Protein AF-A0AB73RHW3-F1 (afdb_monomer_lite)

Radius of gyration: 22.31 Å; chains: 1; bounding box: 42×21×60 Å

pLDDT: mean 77.12, std 13.67, range [55.69, 95.25]

Structure (mmCIF, N/CA/C/O backbone):
data_AF-A0AB73RHW3-F1
#
_entry.id   AF-A0AB73RHW3-F1
#
loop_
_atom_site.group_PDB
_atom_site.id
_atom_site.type_symbol
_atom_site.label_atom_id
_atom_site.label_alt_id
_atom_site.label_comp_id
_atom_site.label_asym_id
_atom_site.label_entity_id
_atom_site.label_seq_id
_atom_site.pdbx_PDB_ins_code
_atom_site.Cartn_x
_atom_site.Cartn_y
_atom_site.Cartn_z
_atom_site.occupancy
_atom_site.B_iso_or_equiv
_atom_site.auth_seq_id
_atom_site.auth_comp_id
_atom_site.auth_asym_id
_atom_site.auth_atom_id
_atom_site.pdbx_PDB_model_num
ATOM 1 N N . MET A 1 1 ? 29.147 15.297 35.755 1.00 59.00 1 MET A N 1
ATOM 2 C CA . MET A 1 1 ? 28.751 15.595 34.358 1.00 59.00 1 MET A CA 1
ATOM 3 C C . MET A 1 1 ? 27.643 14.662 33.864 1.00 59.00 1 MET A C 1
ATOM 5 O O . MET A 1 1 ? 26.580 15.169 33.541 1.00 59.00 1 MET A O 1
ATOM 9 N N . TYR A 1 2 ? 27.812 13.332 33.878 1.00 59.31 2 TYR A N 1
ATOM 10 C CA . TYR A 1 2 ? 26.783 12.384 33.398 1.00 59.31 2 TYR A CA 1
ATOM 11 C C . TYR A 1 2 ? 25.473 12.377 34.207 1.00 59.31 2 TYR A C 1
ATOM 13 O O . TYR A 1 2 ? 24.387 12.331 33.635 1.00 59.31 2 TYR A O 1
ATOM 21 N N . GLU A 1 3 ? 25.553 12.488 35.534 1.00 61.09 3 GLU A N 1
ATOM 22 C CA . GLU A 1 3 ? 24.364 12.473 36.403 1.00 61.09 3 GLU A CA 1
ATOM 23 C C . GLU A 1 3 ? 23.497 13.732 36.252 1.00 61.09 3 GLU A C 1
ATOM 25 O O . GLU A 1 3 ? 22.271 13.665 36.295 1.00 61.09 3 GLU A O 1
ATOM 30 N N . GLN A 1 4 ? 24.128 14.884 36.002 1.00 60.84 4 GLN A N 1
ATOM 31 C 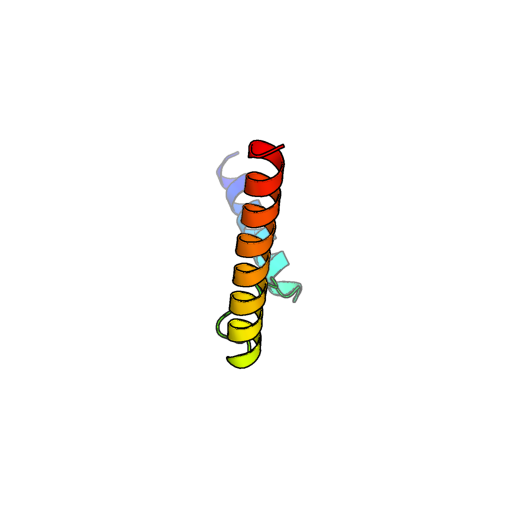CA . GLN A 1 4 ? 23.418 16.139 35.739 1.00 60.84 4 GLN A CA 1
ATOM 32 C C . GLN A 1 4 ? 22.676 16.110 34.402 1.00 60.84 4 GLN A C 1
ATOM 34 O O . GLN A 1 4 ? 21.605 16.703 34.294 1.00 60.84 4 GLN A O 1
ATOM 39 N N . GLN A 1 5 ? 23.217 15.415 33.399 1.00 62.56 5 GLN A N 1
ATOM 40 C CA . GLN A 1 5 ? 22.557 15.267 32.105 1.00 62.56 5 GLN A CA 1
ATOM 41 C C . GLN A 1 5 ? 21.316 14.376 32.222 1.00 62.56 5 GLN A C 1
ATOM 43 O O . GLN A 1 5 ? 20.234 14.789 31.822 1.00 62.56 5 GLN A O 1
ATOM 48 N N . ASN A 1 6 ? 21.442 13.237 32.911 1.00 70.69 6 ASN A N 1
ATOM 49 C CA . ASN A 1 6 ? 20.323 12.331 33.179 1.00 70.69 6 ASN A CA 1
ATOM 50 C C . ASN A 1 6 ? 19.187 13.028 33.952 1.00 70.69 6 ASN A C 1
ATOM 52 O O . ASN A 1 6 ? 18.013 12.882 33.617 1.00 70.69 6 ASN A O 1
ATOM 56 N N . ASN A 1 7 ? 19.524 13.849 34.951 1.00 74.31 7 ASN A N 1
ATOM 57 C CA . ASN A 1 7 ? 18.518 14.620 35.682 1.00 74.31 7 ASN A CA 1
ATOM 58 C C . ASN A 1 7 ? 17.802 15.641 34.784 1.00 74.31 7 ASN A C 1
ATOM 60 O O . ASN A 1 7 ? 16.576 15.690 34.812 1.00 74.31 7 ASN A O 1
ATOM 64 N N . ARG A 1 8 ? 18.521 16.364 33.911 1.00 71.00 8 ARG A N 1
ATOM 65 C CA . ARG A 1 8 ? 17.885 17.274 32.940 1.00 71.00 8 ARG A CA 1
ATOM 66 C C . ARG A 1 8 ? 16.963 16.555 31.957 1.00 71.00 8 ARG A C 1
ATOM 68 O O . ARG A 1 8 ? 15.889 17.072 31.671 1.00 71.00 8 ARG A O 1
ATOM 75 N N . ASP A 1 9 ? 17.352 15.381 31.463 1.00 73.25 9 ASP A N 1
ATOM 76 C CA . ASP A 1 9 ? 16.526 14.593 30.539 1.00 73.25 9 ASP A CA 1
ATOM 77 C C . ASP A 1 9 ? 15.236 14.103 31.216 1.00 73.25 9 ASP A C 1
ATOM 79 O O . ASP A 1 9 ? 14.152 14.121 30.623 1.00 73.25 9 ASP A O 1
ATOM 83 N N . ARG A 1 10 ? 15.328 13.699 32.492 1.00 75.06 10 ARG A N 1
ATOM 84 C CA . ARG A 1 10 ? 14.156 13.329 33.298 1.00 75.06 10 ARG A CA 1
ATOM 85 C C . ARG A 1 10 ? 13.241 14.520 33.549 1.00 75.06 10 ARG A C 1
ATOM 87 O O . ARG A 1 10 ? 12.028 14.379 33.387 1.00 75.06 10 ARG A O 1
ATOM 94 N N . ASP 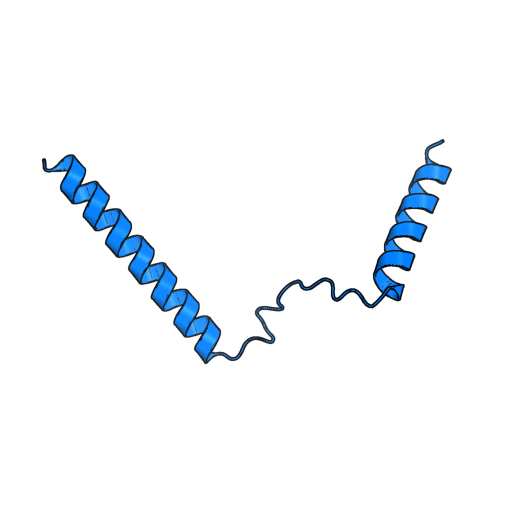A 1 11 ? 13.807 15.671 33.883 1.00 74.75 11 ASP A N 1
ATOM 95 C CA . ASP A 1 11 ? 13.044 16.887 34.149 1.00 74.75 11 ASP A CA 1
ATOM 96 C C . ASP A 1 11 ? 12.363 17.404 32.876 1.00 74.75 11 ASP A C 1
ATOM 98 O O . ASP A 1 11 ? 11.177 17.725 32.908 1.00 74.75 11 ASP A O 1
ATOM 102 N N . GLN A 1 12 ? 13.040 17.371 31.721 1.00 70.44 12 GLN A N 1
ATOM 103 C CA . GLN A 1 12 ? 12.421 17.686 30.429 1.00 70.44 12 GLN A CA 1
ATOM 104 C C . GLN A 1 12 ? 11.276 16.729 30.091 1.00 70.44 12 GLN A C 1
ATOM 106 O O . GLN A 1 12 ? 10.207 17.173 29.675 1.00 70.44 12 GLN A O 1
ATOM 111 N N . LYS A 1 13 ? 11.458 15.419 30.295 1.00 69.50 13 LYS A N 1
ATOM 112 C CA . LYS A 1 13 ? 10.404 14.425 30.050 1.00 69.50 13 LYS A CA 1
ATOM 113 C C . LYS A 1 13 ? 9.189 14.648 30.956 1.00 69.50 13 LYS A C 1
ATOM 115 O O . LYS A 1 13 ? 8.055 14.511 30.496 1.00 69.50 13 LYS A O 1
ATOM 120 N N . MET A 1 14 ? 9.415 15.015 32.219 1.00 70.25 14 MET A N 1
ATOM 121 C CA . MET A 1 14 ? 8.349 15.365 33.158 1.00 70.25 14 MET A CA 1
ATOM 122 C C . MET A 1 14 ? 7.643 16.661 32.753 1.00 70.25 14 MET A C 1
ATOM 124 O O . MET A 1 14 ? 6.414 16.671 32.689 1.00 70.25 14 MET A O 1
ATOM 128 N N . MET A 1 15 ? 8.385 17.702 32.368 1.00 69.25 15 MET A N 1
ATOM 129 C CA . MET A 1 15 ? 7.810 18.949 31.854 1.00 69.25 15 MET A CA 1
ATOM 130 C C . MET A 1 15 ? 6.947 18.699 30.613 1.00 69.25 15 MET A C 1
ATOM 132 O O . MET A 1 15 ? 5.802 19.135 30.595 1.00 69.25 15 MET A O 1
ATOM 136 N N . PHE A 1 16 ? 7.419 17.910 29.641 1.00 64.75 16 PHE A N 1
ATOM 137 C CA . PHE A 1 16 ? 6.633 17.523 28.460 1.00 64.75 16 PHE A CA 1
ATOM 138 C C . PHE A 1 16 ? 5.351 16.758 28.816 1.00 64.75 16 PHE A C 1
ATOM 140 O O . PHE A 1 16 ? 4.323 16.953 28.172 1.00 64.75 16 PHE A O 1
ATOM 147 N N . SER A 1 17 ? 5.389 15.900 29.841 1.00 64.75 17 SER A N 1
ATOM 148 C CA . SER A 1 17 ? 4.203 15.163 30.297 1.00 64.75 17 SER A CA 1
ATOM 149 C C . SER A 1 17 ? 3.188 16.039 31.042 1.00 64.75 17 SER A C 1
ATOM 151 O O . SER A 1 17 ? 1.988 15.803 30.932 1.00 64.75 17 SER A O 1
ATOM 153 N N . MET A 1 18 ? 3.651 17.068 31.761 1.00 63.66 18 MET A N 1
ATOM 154 C CA . MET A 1 18 ? 2.805 18.018 32.495 1.00 63.66 18 MET A CA 1
ATOM 155 C C . MET A 1 18 ? 2.229 19.110 31.596 1.00 63.66 18 MET A C 1
ATOM 157 O O . MET A 1 18 ? 1.156 19.634 31.880 1.00 63.66 18 MET A O 1
ATOM 161 N N . GLN A 1 19 ? 2.914 19.438 30.497 1.00 61.72 19 GLN A N 1
ATOM 162 C CA . GLN A 1 19 ? 2.510 20.502 29.578 1.00 61.72 19 GLN A CA 1
ATOM 163 C C . GLN A 1 19 ? 1.225 20.175 28.806 1.00 61.72 19 GLN A C 1
ATOM 165 O O . GLN A 1 19 ? 0.777 20.989 28.004 1.00 61.72 19 GLN A O 1
ATOM 170 N N . GLY A 1 20 ? 0.638 18.988 29.014 1.00 56.75 20 GLY A N 1
ATOM 171 C CA . GLY A 1 20 ? -0.615 18.575 28.386 1.00 56.75 20 GLY A CA 1
ATOM 172 C C . GLY A 1 20 ? -0.547 18.556 26.862 1.00 56.75 20 GLY A C 1
ATOM 173 O O . GLY A 1 20 ? -1.576 18.369 26.221 1.00 56.75 20 GLY A O 1
ATOM 174 N N . VAL A 1 21 ? 0.646 18.744 26.280 1.00 58.25 21 VAL A N 1
ATOM 175 C CA . VAL A 1 21 ? 0.881 18.633 24.849 1.00 58.25 21 VAL A CA 1
ATOM 176 C C . VAL A 1 21 ? 0.580 17.180 24.542 1.00 58.25 21 VAL A C 1
ATOM 178 O O . VAL A 1 21 ? 1.321 16.306 25.010 1.00 58.25 21 VAL A O 1
ATOM 181 N N . PRO A 1 22 ? -0.513 16.883 23.819 1.00 55.69 22 PRO A N 1
ATOM 182 C CA . PRO A 1 22 ? -0.769 15.519 23.438 1.00 55.69 22 PRO A CA 1
ATOM 183 C C . PRO A 1 22 ? 0.455 15.115 22.630 1.00 55.69 22 PRO A C 1
ATOM 185 O O . PRO A 1 22 ? 0.735 15.681 21.571 1.00 55.69 22 PRO A O 1
ATOM 188 N N . SER A 1 23 ? 1.239 14.173 23.159 1.00 57.31 23 SER A N 1
ATOM 189 C CA . SER A 1 23 ? 2.162 13.411 22.337 1.00 57.31 23 SER A CA 1
ATOM 190 C C . SER A 1 23 ? 1.246 12.683 21.371 1.00 57.31 23 SER A C 1
ATOM 192 O O . SER A 1 23 ? 0.734 11.608 21.672 1.00 57.31 23 SER A O 1
ATOM 194 N N . ASN A 1 24 ? 0.927 13.361 20.268 1.00 58.44 24 ASN A N 1
ATOM 195 C CA . ASN A 1 24 ? -0.073 12.991 19.283 1.00 58.44 24 ASN A CA 1
ATOM 196 C C . ASN A 1 24 ? 0.523 11.868 18.429 1.00 58.44 24 ASN A C 1
ATOM 198 O O . ASN A 1 24 ? 0.592 11.930 17.205 1.00 58.44 24 ASN A O 1
ATOM 202 N N . LYS A 1 25 ? 1.002 10.812 19.092 1.00 59.22 25 LYS A N 1
ATOM 203 C CA . LYS A 1 25 ? 1.088 9.490 18.510 1.00 59.22 25 LYS A CA 1
ATOM 204 C C . LYS A 1 25 ? -0.358 9.153 18.221 1.00 59.22 25 LYS A C 1
ATOM 206 O O . LYS A 1 25 ? -1.085 8.765 19.131 1.00 59.22 25 LYS A O 1
ATOM 211 N N . VAL A 1 26 ? -0.792 9.418 16.989 1.00 61.25 26 VAL A N 1
ATOM 212 C CA . VAL A 1 26 ? -2.113 9.023 16.512 1.00 61.25 26 VAL A CA 1
ATOM 213 C C . VAL A 1 26 ? -2.227 7.543 16.829 1.00 61.25 26 VAL A C 1
ATOM 215 O O . VAL A 1 26 ? -1.560 6.705 16.220 1.00 61.25 26 VAL A O 1
ATOM 218 N N . ASN A 1 27 ? -2.981 7.236 17.881 1.00 65.94 27 ASN A N 1
ATOM 219 C CA . ASN A 1 27 ? -3.129 5.879 18.341 1.00 65.94 27 ASN A CA 1
ATOM 220 C C . ASN A 1 27 ? -3.982 5.187 17.287 1.00 65.94 27 ASN A C 1
ATOM 222 O O . ASN A 1 27 ? -5.200 5.346 17.247 1.00 65.94 27 ASN A O 1
ATOM 226 N N . MET A 1 28 ? -3.327 4.441 16.401 1.00 63.34 28 MET A N 1
ATOM 227 C CA . MET A 1 28 ? -3.982 3.736 15.301 1.00 63.34 28 MET A CA 1
ATOM 228 C C . MET A 1 28 ? -5.059 2.761 15.805 1.00 63.34 28 MET A C 1
ATOM 230 O O . MET A 1 28 ? -5.939 2.377 15.041 1.00 63.34 28 MET A O 1
ATOM 234 N N . ASN A 1 29 ? -5.023 2.388 17.091 1.00 67.38 29 ASN A N 1
ATOM 235 C CA . ASN A 1 29 ? -6.042 1.561 17.734 1.00 67.38 29 ASN A CA 1
ATOM 236 C C . ASN A 1 29 ? -7.264 2.353 18.238 1.00 67.38 29 ASN A C 1
ATOM 238 O O . ASN A 1 29 ? -8.295 1.738 18.485 1.00 67.38 29 ASN A O 1
ATOM 242 N N . GLN A 1 30 ? -7.181 3.683 18.363 1.00 69.56 30 GLN A N 1
ATOM 243 C CA . GLN A 1 30 ? -8.332 4.568 18.618 1.00 69.56 30 GLN A CA 1
ATOM 244 C C . GLN A 1 30 ? -9.023 5.037 17.334 1.00 69.56 30 GLN A C 1
ATOM 246 O O . GLN A 1 30 ? -10.124 5.580 17.404 1.00 69.56 30 GLN A O 1
ATOM 251 N N . LEU A 1 31 ? -8.407 4.839 16.165 1.00 73.69 31 LEU A N 1
ATOM 252 C CA . LEU A 1 31 ? -9.043 5.193 14.903 1.00 73.69 31 LEU A CA 1
ATOM 253 C C . LEU A 1 31 ? -10.222 4.249 14.608 1.00 73.69 31 LEU A C 1
ATOM 255 O O . LEU A 1 31 ? -10.072 3.025 14.701 1.00 73.69 31 LEU A O 1
ATOM 259 N N . PRO A 1 32 ? -11.381 4.792 14.192 1.00 82.31 32 PRO A N 1
ATOM 260 C CA . PRO A 1 32 ? -12.492 4.000 13.686 1.00 82.31 32 PRO A CA 1
ATOM 261 C C . PRO A 1 32 ? -12.029 3.010 12.611 1.00 82.31 32 PRO A C 1
ATOM 263 O O . PRO A 1 32 ? -11.282 3.374 11.699 1.00 82.31 32 PRO A O 1
ATOM 266 N N . LYS A 1 33 ? -12.509 1.760 12.687 1.00 82.94 33 LYS A N 1
ATOM 267 C CA . LYS A 1 33 ? -12.115 0.670 11.769 1.00 82.94 33 LYS A CA 1
ATOM 268 C C . LYS A 1 33 ? -12.210 1.076 10.291 1.00 82.94 33 LYS A C 1
ATOM 270 O O . LYS A 1 33 ? -11.344 0.708 9.504 1.00 82.94 33 LYS A O 1
ATOM 275 N N . TRP A 1 34 ? -13.219 1.870 9.933 1.00 84.50 34 TRP A N 1
ATOM 276 C CA . TRP A 1 34 ? -13.448 2.323 8.560 1.00 84.50 34 TRP A CA 1
ATOM 277 C C . TRP A 1 34 ? -12.345 3.254 8.029 1.00 84.50 34 TRP A C 1
ATOM 279 O O . TRP A 1 34 ? -11.936 3.117 6.883 1.00 84.50 34 TRP A O 1
ATOM 289 N N . ILE A 1 35 ? -11.780 4.125 8.875 1.00 85.38 35 ILE A N 1
ATOM 290 C CA . ILE A 1 35 ? -10.663 5.012 8.499 1.00 85.38 35 ILE A CA 1
ATOM 291 C C . ILE A 1 35 ? -9.387 4.201 8.255 1.00 85.38 35 ILE A C 1
ATOM 293 O O . ILE A 1 35 ? -8.644 4.474 7.316 1.00 85.38 35 ILE A O 1
ATOM 297 N N . ARG A 1 36 ? -9.157 3.157 9.060 1.00 81.56 36 ARG A N 1
ATOM 298 C CA . ARG A 1 36 ? -8.062 2.204 8.831 1.00 81.56 36 ARG A CA 1
ATOM 299 C C . ARG A 1 36 ? -8.203 1.504 7.480 1.00 81.56 36 ARG A C 1
ATOM 301 O O . ARG A 1 36 ? -7.247 1.483 6.713 1.00 81.56 36 ARG A O 1
ATOM 308 N N . ILE A 1 37 ? -9.390 0.975 7.176 1.00 87.62 37 ILE A N 1
ATOM 309 C CA . ILE A 1 37 ? -9.679 0.310 5.895 1.00 87.62 37 ILE A CA 1
ATOM 310 C C . ILE A 1 37 ? -9.474 1.280 4.728 1.00 87.62 37 ILE A C 1
ATOM 312 O O . ILE A 1 37 ? -8.789 0.938 3.770 1.00 87.62 37 ILE A O 1
ATOM 316 N N . PHE A 1 38 ? -9.988 2.507 4.842 1.00 90.38 38 PHE A N 1
ATOM 317 C CA . PHE A 1 38 ? -9.795 3.543 3.832 1.00 90.38 38 PHE A CA 1
ATOM 318 C C . PHE A 1 38 ? -8.309 3.836 3.582 1.00 90.38 38 PHE A C 1
ATOM 320 O O . PHE A 1 38 ? -7.878 3.876 2.432 1.00 90.38 38 PHE A O 1
ATOM 327 N N . 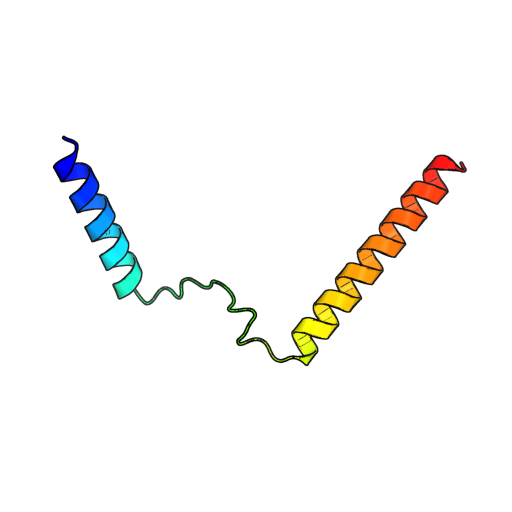GLY A 1 39 ? -7.512 3.968 4.647 1.00 87.19 39 GLY A N 1
ATOM 328 C CA . GLY A 1 39 ? -6.066 4.163 4.543 1.00 87.19 39 GLY A CA 1
ATOM 329 C C . GLY A 1 39 ? -5.358 3.017 3.816 1.00 87.19 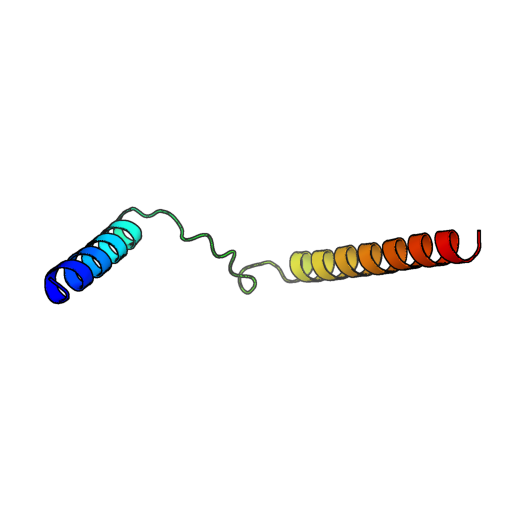39 GLY A C 1
ATOM 330 O O . GLY A 1 39 ? -4.541 3.270 2.931 1.00 87.19 39 GLY A O 1
ATOM 331 N N . TYR A 1 40 ? -5.708 1.763 4.123 1.00 87.44 40 TYR A N 1
ATOM 332 C CA . TYR A 1 40 ? -5.159 0.600 3.415 1.00 87.44 40 TYR A CA 1
ATOM 333 C C . TYR A 1 40 ? -5.559 0.577 1.935 1.00 87.44 40 TYR A C 1
ATOM 335 O O . TYR A 1 40 ? -4.711 0.314 1.083 1.00 87.44 40 TYR A O 1
ATOM 343 N N . CYS A 1 41 ? -6.816 0.894 1.610 1.00 92.06 41 CYS A N 1
ATOM 344 C CA . CYS A 1 41 ? -7.275 0.978 0.224 1.00 92.06 41 CYS A CA 1
ATOM 345 C C . CYS A 1 41 ? -6.532 2.073 -0.551 1.00 92.06 41 CYS A C 1
ATOM 347 O O . CYS A 1 41 ? -6.034 1.811 -1.643 1.00 92.06 41 CYS A O 1
ATOM 349 N N . ALA A 1 42 ? -6.412 3.276 0.016 1.00 92.31 42 ALA A N 1
ATOM 350 C CA . ALA A 1 42 ? -5.701 4.387 -0.611 1.00 92.31 42 ALA A CA 1
ATOM 351 C C . ALA A 1 42 ? -4.224 4.046 -0.867 1.00 92.31 42 ALA A C 1
ATOM 353 O O . ALA A 1 42 ? -3.703 4.309 -1.950 1.00 92.31 42 ALA A O 1
ATOM 354 N N . PHE A 1 43 ? -3.563 3.402 0.099 1.00 92.50 43 PHE A N 1
ATOM 355 C CA . PHE A 1 43 ? -2.177 2.968 -0.054 1.00 92.50 43 PHE A CA 1
ATOM 356 C C . PHE A 1 43 ? -2.021 1.892 -1.139 1.00 92.50 43 PHE A C 1
ATOM 358 O O . PHE A 1 43 ? -1.103 1.968 -1.952 1.00 92.50 43 PHE A O 1
ATOM 365 N N . GLY A 1 44 ? -2.953 0.936 -1.211 1.00 94.06 44 GLY A N 1
ATOM 366 C CA . GLY A 1 44 ? -2.987 -0.065 -2.279 1.00 94.06 44 GLY A CA 1
ATOM 367 C C . GLY A 1 44 ? -3.102 0.565 -3.670 1.00 94.06 44 GLY A C 1
ATOM 368 O O . GLY A 1 44 ? -2.328 0.227 -4.563 1.00 94.06 44 GLY A O 1
ATOM 369 N N . TRP A 1 45 ? -4.002 1.538 -3.840 1.00 94.38 45 TRP A N 1
ATOM 370 C CA . TRP A 1 45 ? -4.159 2.264 -5.105 1.00 94.38 45 TRP A CA 1
ATOM 371 C C . TRP A 1 45 ? -2.909 3.053 -5.499 1.00 94.38 45 TRP A C 1
ATOM 373 O O . TRP A 1 45 ? -2.516 3.020 -6.664 1.00 94.38 45 TRP A O 1
ATOM 383 N N . MET A 1 46 ? -2.247 3.703 -4.538 1.00 95.25 46 MET A N 1
ATOM 384 C CA . MET A 1 46 ? -0.988 4.417 -4.782 1.00 95.25 46 MET A CA 1
ATOM 385 C C . MET A 1 46 ? 0.114 3.484 -5.297 1.00 95.25 46 MET A C 1
ATOM 387 O O . MET A 1 46 ? 0.830 3.838 -6.233 1.00 95.25 46 MET A O 1
ATOM 391 N N . ILE A 1 47 ? 0.233 2.278 -4.729 1.00 95.06 47 ILE A N 1
ATOM 392 C CA . ILE A 1 47 ? 1.214 1.281 -5.182 1.00 95.06 47 ILE A CA 1
ATOM 393 C C . ILE A 1 47 ? 0.911 0.835 -6.610 1.00 95.06 47 ILE A C 1
ATOM 395 O O . ILE A 1 47 ? 1.809 0.837 -7.449 1.00 95.06 47 ILE A O 1
ATOM 399 N N . VAL A 1 48 ? -0.341 0.467 -6.897 1.00 94.88 48 VAL A N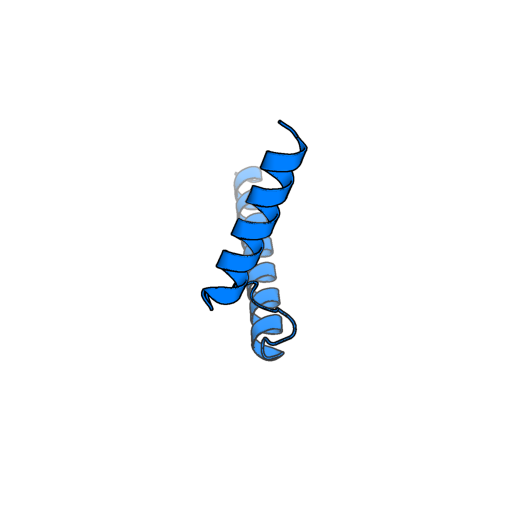 1
ATOM 400 C CA . VAL A 1 48 ? -0.735 0.001 -8.235 1.00 94.88 48 VAL A CA 1
ATOM 401 C C . VAL A 1 48 ? -0.474 1.084 -9.277 1.00 94.88 48 VAL A C 1
ATOM 403 O O . VAL A 1 48 ? 0.111 0.793 -10.317 1.00 94.88 48 VAL A O 1
ATOM 406 N N . PHE A 1 49 ? -0.840 2.333 -8.983 1.00 94.38 49 PHE A N 1
ATOM 407 C CA . PHE A 1 49 ? -0.612 3.453 -9.891 1.00 94.38 49 PHE A CA 1
ATOM 408 C C . PHE A 1 49 ? 0.883 3.704 -10.125 1.00 94.38 49 PHE A C 1
ATOM 410 O O . PHE A 1 49 ? 1.312 3.869 -11.264 1.00 94.38 49 PHE A O 1
ATOM 417 N N . SER A 1 50 ? 1.690 3.658 -9.062 1.00 94.44 50 SER A N 1
ATOM 418 C CA . SER A 1 50 ? 3.147 3.783 -9.153 1.00 94.44 50 SER A CA 1
ATOM 419 C C . SER A 1 50 ? 3.765 2.684 -10.026 1.00 94.44 50 SER A C 1
ATOM 421 O O . SER A 1 50 ? 4.542 2.976 -10.933 1.00 94.44 50 SER A O 1
ATOM 423 N N . LEU A 1 51 ? 3.361 1.424 -9.831 1.00 94.44 51 LEU A N 1
ATOM 424 C CA . LEU A 1 51 ? 3.820 0.304 -10.658 1.00 94.44 51 LEU A CA 1
ATOM 425 C C . LEU A 1 51 ? 3.423 0.478 -12.126 1.00 94.44 51 LEU A C 1
ATOM 427 O O . LEU A 1 51 ? 4.242 0.230 -13.006 1.00 94.44 51 LEU A O 1
ATOM 431 N N . PHE A 1 52 ? 2.202 0.942 -12.395 1.00 93.88 52 PHE A N 1
ATOM 432 C CA . PHE A 1 52 ? 1.733 1.193 -13.758 1.00 93.88 52 PHE A CA 1
ATOM 433 C C . PHE A 1 52 ? 2.579 2.256 -14.467 1.00 93.88 52 PHE A C 1
ATOM 435 O O . PHE A 1 52 ? 2.963 2.072 -15.620 1.00 93.88 52 PHE A O 1
ATOM 442 N N . MET A 1 53 ? 2.918 3.337 -13.759 1.00 93.44 53 MET A N 1
ATOM 443 C CA . MET A 1 53 ? 3.786 4.401 -14.273 1.00 93.44 53 MET A CA 1
ATOM 444 C C . MET A 1 53 ? 5.205 3.893 -14.555 1.00 93.44 53 MET A C 1
ATOM 446 O O . MET A 1 53 ? 5.770 4.212 -15.596 1.00 93.44 53 MET A O 1
ATOM 450 N N . ILE A 1 54 ? 5.770 3.074 -13.661 1.00 94.94 54 ILE A N 1
ATOM 451 C CA . ILE A 1 54 ? 7.102 2.473 -13.845 1.00 94.94 54 ILE A CA 1
ATOM 452 C C . ILE A 1 54 ? 7.112 1.543 -15.061 1.00 94.94 54 ILE A C 1
ATOM 454 O O . ILE A 1 54 ? 8.003 1.635 -15.899 1.00 94.94 54 ILE A O 1
ATOM 458 N N . VAL A 1 55 ? 6.114 0.666 -15.178 1.00 93.25 55 VAL A N 1
ATOM 459 C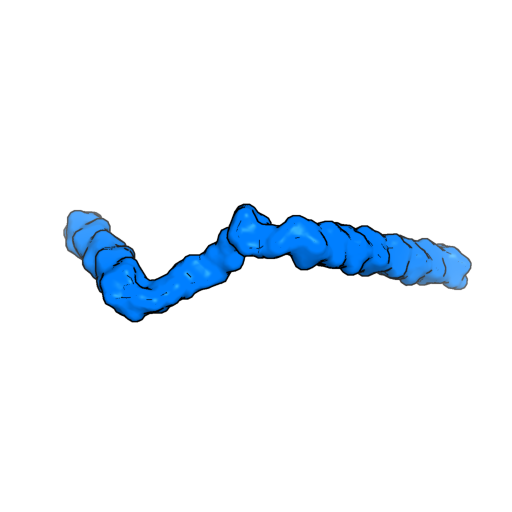 CA . VAL A 1 55 ? 5.983 -0.260 -16.310 1.00 93.25 55 VAL A CA 1
ATOM 460 C C . VAL A 1 55 ? 5.821 0.511 -17.620 1.00 93.25 55 VAL A C 1
ATOM 462 O O . VAL A 1 55 ? 6.514 0.202 -18.584 1.00 93.25 55 VAL A O 1
ATOM 465 N N . GLY A 1 56 ? 4.979 1.548 -17.642 1.00 91.75 56 GLY A N 1
ATOM 466 C CA . GLY A 1 56 ? 4.821 2.422 -18.806 1.00 91.75 56 GLY A CA 1
ATOM 467 C C . GLY A 1 56 ? 6.121 3.114 -19.217 1.00 91.75 56 GLY A C 1
ATOM 468 O O . GLY A 1 56 ? 6.404 3.205 -20.404 1.00 91.75 56 GLY A O 1
ATOM 469 N N . LEU A 1 57 ? 6.939 3.535 -18.251 1.00 89.81 57 LEU A N 1
ATOM 470 C CA . LEU A 1 57 ? 8.236 4.162 -18.510 1.00 89.81 57 LEU A CA 1
ATOM 471 C C . LEU A 1 57 ? 9.288 3.173 -19.039 1.00 89.81 57 LEU A C 1
ATOM 473 O O . LEU A 1 57 ? 10.143 3.567 -19.820 1.00 89.81 57 LEU A O 1
ATOM 477 N N . ILE A 1 58 ? 9.237 1.903 -18.626 1.00 90.50 58 ILE A N 1
ATOM 478 C CA . ILE A 1 58 ? 10.154 0.850 -19.103 1.00 90.50 58 ILE A CA 1
ATOM 479 C C . ILE A 1 58 ? 9.778 0.361 -20.510 1.00 90.50 58 ILE A C 1
ATOM 481 O O . ILE A 1 58 ? 10.650 -0.048 -21.269 1.00 90.50 58 ILE A O 1
ATOM 485 N N . LEU A 1 59 ? 8.484 0.355 -20.839 1.00 88.00 59 LEU A N 1
ATOM 486 C CA . LEU A 1 59 ? 7.961 -0.077 -22.142 1.00 88.00 59 LEU A CA 1
ATOM 487 C C . LEU A 1 59 ? 7.997 1.016 -23.223 1.00 88.00 59 LEU A C 1
ATOM 489 O O . LEU A 1 59 ? 7.620 0.729 -24.360 1.00 88.00 59 LEU A O 1
ATOM 493 N N . GLN A 1 60 ? 8.403 2.239 -22.871 1.00 65.50 60 GLN A N 1
ATOM 494 C CA . GLN A 1 60 ? 8.583 3.365 -23.791 1.00 65.50 60 GLN A CA 1
ATOM 495 C C . GLN A 1 60 ? 9.937 3.292 -24.504 1.00 65.50 60 GLN A C 1
ATOM 497 O O . GLN A 1 60 ? 9.963 3.609 -25.714 1.00 65.50 60 GLN A O 1
#

Organism: NCBI:txid1890302

Foldseek 3Di:
DVVVVVVVVVVVVVCVVVVPPPPPPVPPVPDDPVVVVVVVVVVVVVVVVVVVVVVVVVVD

Sequence (60 aa):
MYEQQNNRDRDQKMMFSMQGVPSNKVNMNQLPKWIRIFGYCAFGWMIVFSLFMIVGLILQ

Secondary structure (DSSP, 8-state):
-HHHHHHHHHHHHHHHHHT--------TTTS-HHHHHHHHHHHHHHHHHHHHHHHHHH--